Protein AF-A0A2G6LCA1-F1 (afdb_monomer_lite)

pLDDT: mean 88.38, std 15.39, range [52.06, 98.62]

Structure (mmCIF, N/CA/C/O backbone):
data_AF-A0A2G6LCA1-F1
#
_entry.id   AF-A0A2G6LCA1-F1
#
loop_
_atom_site.group_PDB
_atom_site.id
_atom_site.type_symbol
_atom_site.label_atom_id
_atom_site.label_alt_id
_atom_site.label_comp_id
_atom_site.label_asym_id
_atom_site.label_entity_id
_atom_site.label_seq_id
_atom_site.pdbx_PDB_ins_code
_atom_site.Cartn_x
_atom_site.Cartn_y
_atom_site.Cartn_z
_atom_site.occupancy
_atom_site.B_iso_or_equiv
_atom_site.auth_seq_id
_atom_site.auth_comp_id
_atom_site.auth_asym_id
_atom_site.auth_atom_id
_atom_site.pdbx_PDB_model_num
ATOM 1 N N . MET A 1 1 ? -17.491 -17.253 51.848 1.00 54.12 1 MET A N 1
ATOM 2 C CA . MET A 1 1 ? -17.174 -18.120 50.691 1.00 54.12 1 MET A CA 1
ATOM 3 C C . MET A 1 1 ? -18.172 -17.846 49.578 1.00 54.12 1 MET A C 1
ATOM 5 O O . MET A 1 1 ? -19.270 -18.374 49.639 1.00 54.12 1 MET A O 1
ATOM 9 N N . LYS A 1 2 ? -17.838 -16.956 48.644 1.00 52.06 2 LYS A N 1
ATOM 10 C CA . LYS A 1 2 ? -18.446 -16.803 47.308 1.00 52.06 2 LYS A CA 1
ATOM 11 C C . LYS A 1 2 ? -17.672 -15.664 46.644 1.00 52.06 2 LYS A C 1
ATOM 13 O O . LYS A 1 2 ? -18.181 -14.570 46.441 1.00 52.06 2 LYS A O 1
ATOM 18 N N . TYR A 1 3 ? -16.378 -15.907 46.421 1.00 57.78 3 TYR A N 1
ATOM 19 C CA . TYR A 1 3 ? -15.627 -15.117 45.457 1.00 57.78 3 TYR A CA 1
ATOM 20 C C . TYR A 1 3 ? -16.277 -15.430 44.120 1.00 57.78 3 TYR A C 1
ATOM 22 O O . TYR A 1 3 ? -16.061 -16.494 43.546 1.00 57.78 3 TYR A O 1
ATOM 30 N N . LEU A 1 4 ? -17.191 -14.554 43.714 1.00 56.88 4 LEU A N 1
ATOM 31 C CA . LEU A 1 4 ? -17.744 -14.546 42.379 1.00 56.88 4 LEU A CA 1
ATOM 32 C C . LEU A 1 4 ? -16.566 -14.160 41.483 1.00 56.88 4 LEU A C 1
ATOM 34 O O . LEU A 1 4 ? -16.265 -12.984 41.300 1.00 56.88 4 LEU A O 1
ATOM 38 N N . VAL A 1 5 ? -15.806 -15.170 41.062 1.00 56.75 5 VAL A N 1
ATOM 39 C CA . VAL A 1 5 ? -14.727 -15.032 40.093 1.00 56.75 5 VAL A CA 1
ATOM 40 C C . VAL A 1 5 ? -15.404 -14.553 38.818 1.00 56.75 5 VAL A C 1
ATOM 42 O O . VAL A 1 5 ? -16.008 -15.338 38.090 1.00 56.75 5 VAL A O 1
ATOM 45 N N . ILE A 1 6 ? -15.380 -13.238 38.599 1.00 60.16 6 ILE A N 1
ATOM 46 C CA . ILE A 1 6 ? -15.745 -12.625 37.330 1.00 60.16 6 ILE A CA 1
ATOM 47 C C . I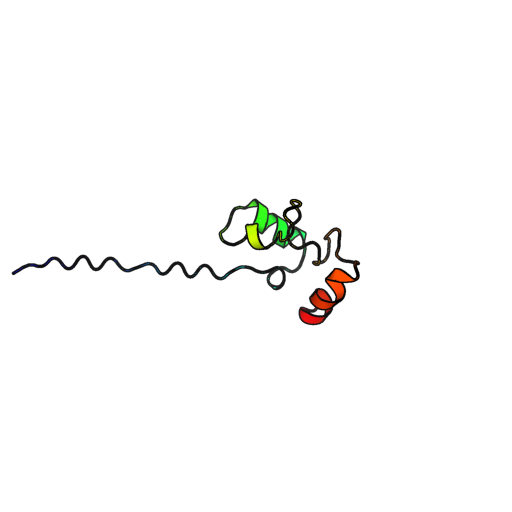LE A 1 6 ? -14.676 -13.100 36.348 1.00 60.16 6 ILE A C 1
ATOM 49 O O . ILE A 1 6 ? -13.601 -12.521 36.219 1.00 60.16 6 ILE A O 1
ATOM 53 N N . LEU A 1 7 ? -14.958 -14.236 35.715 1.00 60.41 7 LEU A N 1
ATOM 54 C CA . LEU A 1 7 ? -14.214 -14.787 34.599 1.00 60.41 7 LEU A CA 1
ATOM 55 C C . LEU A 1 7 ? -14.528 -13.917 33.374 1.00 60.41 7 LEU A C 1
ATOM 57 O O . LEU A 1 7 ? -15.233 -14.331 32.460 1.00 60.41 7 LEU A O 1
ATOM 61 N N . THR A 1 8 ? -14.068 -12.664 33.382 1.00 62.41 8 THR A N 1
ATOM 62 C CA . THR A 1 8 ? -14.056 -11.823 32.185 1.00 62.41 8 THR A CA 1
ATOM 63 C C . THR A 1 8 ? -13.039 -12.423 31.238 1.00 62.41 8 THR A C 1
ATOM 65 O O . THR A 1 8 ? -11.838 -12.183 31.348 1.00 62.41 8 THR A O 1
ATOM 68 N N . THR A 1 9 ? -13.529 -13.262 30.334 1.00 58.59 9 THR A N 1
ATOM 69 C CA . THR A 1 9 ? -12.801 -13.731 29.165 1.00 58.59 9 THR A CA 1
ATOM 70 C C . THR A 1 9 ? -12.230 -12.515 28.442 1.00 58.59 9 THR A C 1
ATOM 72 O O . THR A 1 9 ? -12.979 -11.744 27.838 1.00 58.59 9 THR A O 1
ATOM 75 N N . LEU A 1 10 ? -10.911 -12.320 28.524 1.00 61.66 10 LEU A N 1
ATOM 76 C CA . LEU A 1 10 ? -10.201 -11.423 27.626 1.00 61.66 10 LEU A CA 1
ATOM 77 C C . LEU A 1 10 ? -10.466 -11.917 26.202 1.00 61.66 10 LEU A C 1
ATOM 79 O O . LEU A 1 10 ? -9.893 -12.913 25.764 1.00 61.66 10 LEU A O 1
ATOM 83 N N . LEU A 1 11 ? -11.344 -11.222 25.480 1.00 61.62 11 LEU A N 1
ATOM 84 C CA . LEU A 1 11 ? -11.400 -11.310 24.030 1.00 61.62 11 LEU A CA 1
ATOM 85 C C . LEU A 1 11 ? -10.083 -10.726 23.519 1.00 61.62 11 LEU A C 1
ATOM 87 O O . LEU A 1 11 ? -9.937 -9.512 23.360 1.00 61.62 11 LEU A O 1
ATOM 91 N N . LEU A 1 12 ? -9.094 -11.598 23.328 1.00 60.12 12 LEU A N 1
ATOM 92 C CA . LEU A 1 12 ? -7.878 -11.288 22.596 1.00 60.12 12 LEU A CA 1
ATOM 93 C C . LEU A 1 12 ? -8.304 -10.952 21.164 1.00 60.12 12 LEU A C 1
ATOM 95 O O . LEU A 1 12 ? -8.430 -11.828 20.314 1.00 60.12 12 LEU A O 1
ATOM 99 N N . ASN A 1 13 ? -8.580 -9.674 20.907 1.00 59.31 13 ASN A N 1
ATOM 100 C CA . ASN A 1 13 ? -8.782 -9.148 19.566 1.00 59.31 13 ASN A CA 1
ATOM 101 C C . ASN A 1 13 ? -7.423 -9.166 18.859 1.00 59.31 13 ASN A C 1
ATOM 103 O O . ASN A 1 13 ? -6.756 -8.139 18.730 1.00 59.31 13 ASN A O 1
ATOM 107 N N . THR A 1 14 ? -6.979 -10.350 18.434 1.00 56.31 14 THR A N 1
ATOM 108 C CA . THR A 1 14 ? -5.829 -10.510 17.547 1.00 56.31 14 THR A CA 1
ATOM 109 C C . THR A 1 14 ? -6.246 -9.993 16.176 1.00 56.31 14 THR A C 1
ATOM 111 O O . THR A 1 14 ? -6.588 -10.759 15.277 1.00 56.31 14 THR A O 1
ATOM 114 N N . THR A 1 15 ? -6.304 -8.669 16.030 1.00 62.81 15 THR A N 1
ATOM 115 C CA . THR A 1 15 ? -6.475 -8.042 14.723 1.00 62.81 15 THR A CA 1
ATOM 116 C C . THR A 1 15 ? -5.234 -8.398 13.915 1.00 62.81 15 THR A C 1
ATOM 118 O O . THR A 1 15 ? -4.142 -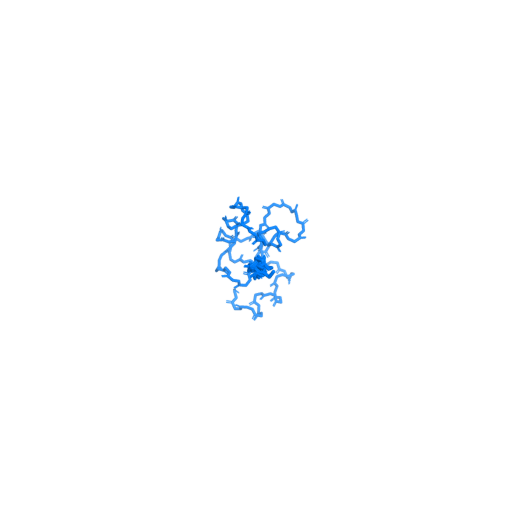7.877 14.138 1.00 62.81 15 THR A O 1
ATOM 121 N N . TYR A 1 16 ? -5.366 -9.387 13.031 1.00 70.19 16 TYR A N 1
ATOM 122 C CA . TYR A 1 16 ? -4.321 -9.687 12.067 1.00 70.19 16 TYR A CA 1
ATOM 123 C C . TYR A 1 16 ? -4.085 -8.415 11.255 1.00 70.19 16 TYR A C 1
ATOM 125 O O . TYR A 1 16 ? -5.021 -7.845 10.695 1.00 70.19 16 TYR A O 1
ATOM 133 N N . ALA A 1 17 ? -2.844 -7.930 11.250 1.00 82.62 17 ALA A N 1
ATOM 134 C CA . ALA A 1 17 ? -2.494 -6.745 10.485 1.00 82.62 17 ALA A CA 1
ATOM 135 C C . ALA A 1 17 ? -2.666 -7.060 8.995 1.00 82.62 17 ALA A C 1
ATOM 137 O O . ALA A 1 17 ? -1.869 -7.819 8.440 1.00 82.62 17 ALA A O 1
ATOM 138 N N . VAL A 1 18 ? -3.703 -6.482 8.388 1.00 93.06 18 VAL A N 1
ATOM 139 C CA . VAL A 1 18 ? -3.973 -6.578 6.952 1.00 93.06 18 VAL A CA 1
ATOM 140 C C . VAL A 1 18 ? -2.827 -5.929 6.165 1.00 93.06 18 VAL A C 1
ATOM 142 O O . VAL A 1 18 ? -2.209 -4.962 6.626 1.00 93.06 18 VAL A O 1
ATOM 145 N N . LYS A 1 19 ? -2.495 -6.488 5.003 1.00 95.81 19 LYS A N 1
ATOM 146 C CA . LYS A 1 19 ? -1.369 -6.070 4.158 1.00 95.81 19 LYS A CA 1
ATOM 147 C C . LYS A 1 19 ? -1.815 -5.959 2.708 1.00 95.81 19 LYS A C 1
ATOM 149 O O . LYS A 1 19 ? -2.689 -6.690 2.264 1.00 95.81 19 LYS A O 1
ATOM 154 N N . CYS A 1 20 ? -1.104 -5.156 1.919 1.00 97.31 20 CYS A N 1
ATOM 155 C CA . CYS A 1 20 ? -1.359 -5.048 0.479 1.00 97.31 20 CYS A CA 1
ATOM 156 C C . CYS A 1 20 ? -1.295 -6.391 -0.266 1.00 97.31 20 CYS A C 1
ATOM 158 O O . CYS A 1 20 ? -1.969 -6.575 -1.269 1.00 97.31 20 CYS A O 1
ATOM 160 N N . ALA A 1 21 ? -0.516 -7.361 0.225 1.00 96.69 21 ALA A N 1
ATOM 161 C CA . ALA A 1 21 ? -0.449 -8.692 -0.378 1.00 96.69 21 ALA A CA 1
ATOM 162 C C . ALA A 1 21 ? -1.787 -9.461 -0.326 1.00 96.69 21 ALA A C 1
ATOM 164 O O . ALA A 1 21 ? -2.005 -10.328 -1.177 1.00 96.69 21 ALA A O 1
ATOM 165 N N . ASP A 1 22 ? -2.666 -9.115 0.621 1.00 96.81 22 ASP A N 1
ATOM 166 C CA . ASP A 1 22 ? -3.954 -9.776 0.858 1.00 96.81 22 ASP A CA 1
ATOM 167 C C . ASP A 1 22 ? -5.013 -9.414 -0.203 1.00 96.81 22 ASP A C 1
ATOM 169 O O . ASP A 1 22 ? -6.013 -10.116 -0.333 1.00 96.81 22 ASP A O 1
ATOM 173 N N . PHE A 1 23 ? -4.786 -8.359 -0.995 1.00 97.56 23 PHE A N 1
ATOM 174 C CA . PHE A 1 23 ? -5.721 -7.845 -2.005 1.00 97.56 23 PHE A CA 1
ATOM 175 C C . PHE A 1 23 ? -5.224 -8.117 -3.422 1.00 97.56 23 PHE A C 1
ATOM 177 O O . PHE A 1 23 ? -4.015 -8.168 -3.664 1.00 97.56 23 PHE A O 1
ATOM 184 N N . LYS A 1 24 ? -6.129 -8.312 -4.385 1.00 97.94 24 LYS A N 1
ATOM 185 C CA . LYS A 1 24 ? -5.754 -8.544 -5.789 1.00 97.94 24 LYS A CA 1
ATOM 186 C C . LYS A 1 24 ? -5.501 -7.241 -6.532 1.00 97.94 24 LYS A C 1
ATOM 188 O O . LYS A 1 24 ? -4.576 -7.201 -7.337 1.00 97.94 24 LYS A O 1
ATOM 193 N N . THR A 1 25 ? -6.287 -6.208 -6.252 1.00 98.50 25 THR A N 1
ATOM 194 C CA . THR A 1 25 ? -6.212 -4.903 -6.919 1.00 98.50 25 THR A CA 1
ATOM 195 C C . THR A 1 25 ? -6.105 -3.771 -5.908 1.00 98.50 25 THR A C 1
ATOM 197 O O . THR A 1 25 ? -6.445 -3.935 -4.733 1.00 98.50 25 THR A O 1
ATOM 200 N N . GLN A 1 26 ? -5.639 -2.615 -6.377 1.00 98.50 26 GLN A N 1
ATOM 201 C CA . GLN A 1 26 ? -5.616 -1.391 -5.583 1.00 98.50 26 GLN A CA 1
ATOM 202 C C . GLN A 1 26 ? -7.039 -1.014 -5.132 1.00 98.50 26 GLN A C 1
ATOM 204 O O . GLN A 1 26 ? -7.250 -0.754 -3.954 1.00 98.50 26 GLN A O 1
ATOM 209 N N . GLU A 1 27 ? -8.038 -1.128 -6.015 1.00 98.62 27 GLU A N 1
ATOM 210 C CA . GLU A 1 27 ? -9.443 -0.816 -5.710 1.00 98.62 27 GLU A CA 1
ATOM 211 C C . GLU A 1 27 ? -10.002 -1.636 -4.527 1.00 98.62 27 GLU A C 1
ATOM 213 O O . GLU A 1 27 ? -10.714 -1.111 -3.669 1.00 98.62 27 GLU A O 1
ATOM 218 N N . GLU A 1 28 ? -9.681 -2.933 -4.449 1.00 98.50 28 GLU A N 1
ATOM 219 C CA . GLU A 1 28 ? -10.085 -3.783 -3.321 1.00 98.50 28 GLU A CA 1
ATOM 220 C C . GLU A 1 28 ? -9.450 -3.313 -2.002 1.00 98.50 28 GLU A C 1
ATOM 222 O O . GLU A 1 28 ? -10.123 -3.267 -0.967 1.00 98.50 28 GLU A O 1
ATOM 227 N N . ALA A 1 29 ? -8.165 -2.946 -2.043 1.00 98.25 29 ALA A N 1
ATOM 228 C CA . ALA A 1 29 ? -7.447 -2.417 -0.889 1.00 98.25 29 ALA A CA 1
ATOM 229 C C . ALA A 1 29 ? -7.993 -1.044 -0.464 1.00 98.25 29 ALA A C 1
ATOM 231 O O . ALA A 1 29 ? -8.186 -0.806 0.731 1.00 98.25 29 ALA A O 1
ATOM 232 N N . GLN A 1 30 ? -8.320 -0.181 -1.428 1.00 98.62 30 GLN A N 1
ATOM 233 C CA . GLN A 1 30 ? -8.895 1.141 -1.200 1.00 98.62 30 GLN A CA 1
ATOM 234 C C . GLN A 1 30 ? -10.245 1.048 -0.487 1.00 98.62 30 GLN A C 1
ATOM 236 O O . GLN A 1 30 ? -10.447 1.685 0.543 1.00 98.62 30 GLN A O 1
ATOM 241 N N . LYS A 1 31 ? -11.139 0.159 -0.939 1.00 98.44 31 LYS A N 1
ATOM 242 C CA . LYS A 1 31 ? -12.423 -0.085 -0.257 1.00 98.44 31 LYS A CA 1
ATOM 243 C C . LYS A 1 31 ? -12.225 -0.525 1.192 1.00 98.44 31 LYS A C 1
ATOM 245 O O . LYS A 1 31 ? -12.992 -0.135 2.073 1.00 98.44 31 LYS A O 1
ATOM 250 N N . TYR A 1 32 ? -11.204 -1.341 1.468 1.00 97.56 32 TYR A N 1
ATOM 251 C CA . TYR A 1 32 ? -10.884 -1.730 2.841 1.00 97.56 32 TYR A CA 1
ATOM 252 C C . TYR A 1 32 ? -10.391 -0.535 3.665 1.00 97.56 32 TYR A C 1
ATOM 254 O O . TYR A 1 32 ? -10.863 -0.339 4.787 1.00 97.56 32 TYR A O 1
ATOM 262 N N . TYR A 1 33 ? -9.474 0.262 3.116 1.00 97.50 33 TYR A N 1
ATOM 263 C CA . TYR A 1 33 ? -8.962 1.484 3.737 1.00 97.50 33 TYR A CA 1
ATOM 264 C C . TYR A 1 33 ? -10.095 2.457 4.099 1.00 97.50 33 TYR A C 1
ATOM 266 O O . TYR A 1 33 ? -10.223 2.849 5.262 1.00 97.50 33 TYR A O 1
ATOM 274 N N . GLU A 1 34 ? -10.985 2.738 3.150 1.00 97.75 34 GLU A N 1
ATOM 275 C CA . GLU A 1 34 ? -12.126 3.647 3.310 1.00 97.75 34 GLU A CA 1
ATOM 276 C C . GLU A 1 34 ? -13.197 3.112 4.267 1.00 97.75 34 GLU A C 1
ATOM 278 O O . GLU A 1 34 ? -13.866 3.884 4.951 1.00 97.75 34 GLU A O 1
ATOM 283 N N . SER A 1 35 ? -13.332 1.786 4.390 1.00 96.31 35 SER A N 1
ATOM 284 C CA . SER A 1 35 ? -14.289 1.171 5.321 1.00 96.31 35 SER A CA 1
ATOM 285 C C . SER A 1 35 ? -13.961 1.401 6.803 1.00 96.31 35 SER A C 1
ATOM 287 O O . SER A 1 35 ? -14.760 1.045 7.670 1.00 96.31 35 SER A O 1
ATOM 289 N N . GLY A 1 36 ? -12.775 1.935 7.121 1.00 92.12 36 GLY A N 1
ATOM 290 C CA . GLY A 1 36 ? -12.348 2.198 8.497 1.00 92.12 36 GLY A CA 1
ATOM 291 C C . GLY A 1 36 ? -12.091 0.936 9.329 1.00 92.12 36 GLY A C 1
ATOM 292 O O . GLY A 1 36 ? -11.946 1.021 10.551 1.00 92.12 36 GLY A O 1
ATOM 293 N N . LYS A 1 37 ? -12.024 -0.243 8.694 1.00 90.56 37 LYS A N 1
ATOM 294 C CA . LYS A 1 37 ? -11.748 -1.513 9.376 1.00 90.56 37 LYS A CA 1
ATOM 295 C C . LYS A 1 37 ? -10.355 -1.508 10.031 1.00 90.56 37 LYS A C 1
ATOM 297 O O . LYS A 1 37 ? -9.424 -0.882 9.511 1.00 90.56 37 LYS A O 1
ATOM 302 N N . PRO A 1 38 ? -10.175 -2.218 11.165 1.00 90.38 38 PRO A N 1
ATOM 303 C CA . PRO A 1 38 ? -8.889 -2.294 11.850 1.00 90.38 38 PRO A CA 1
ATOM 304 C C . PRO A 1 38 ? -7.749 -2.692 10.909 1.00 90.38 38 PRO A C 1
ATOM 306 O O . PRO A 1 38 ? -7.855 -3.655 10.161 1.00 90.38 38 PRO A O 1
ATOM 309 N N . GLY A 1 39 ? -6.643 -1.950 10.951 1.00 89.31 39 GLY A N 1
ATOM 310 C CA . GLY A 1 39 ? -5.489 -2.194 10.082 1.00 89.31 39 GLY A CA 1
ATOM 311 C C . GLY A 1 39 ? -5.550 -1.511 8.712 1.00 89.31 39 GLY A C 1
ATOM 312 O O . GLY A 1 39 ? -4.506 -1.421 8.076 1.00 89.31 39 GLY A O 1
ATOM 313 N N . GLY A 1 40 ? -6.692 -0.944 8.298 1.00 93.75 40 GLY A N 1
ATOM 314 C CA . GLY A 1 40 ? -6.834 -0.277 6.997 1.00 93.75 40 GLY A CA 1
ATOM 315 C C 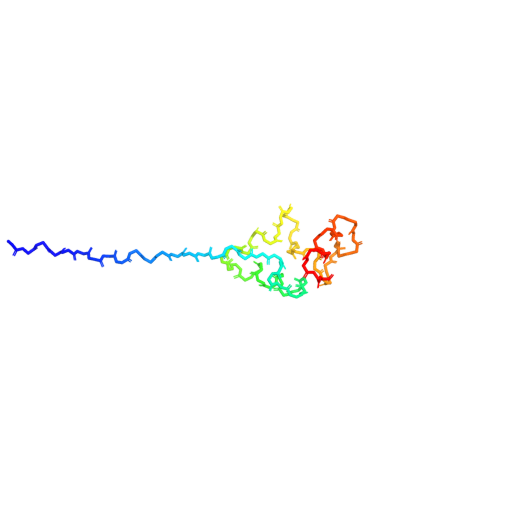. GLY A 1 40 ? -5.839 0.866 6.798 1.00 93.75 40 GLY A C 1
ATOM 316 O O . GLY A 1 40 ? -5.147 0.905 5.791 1.00 93.75 40 GLY A O 1
ATOM 317 N N . LYS A 1 41 ? -5.637 1.712 7.817 1.00 92.50 41 LYS A N 1
ATOM 318 C CA . LYS A 1 41 ? -4.654 2.817 7.788 1.00 92.50 41 LYS A CA 1
ATOM 319 C C . LYS A 1 41 ? -3.197 2.390 7.565 1.00 92.50 41 LYS A C 1
ATOM 321 O O . LYS A 1 41 ? -2.345 3.246 7.404 1.00 92.50 41 LYS A O 1
ATOM 326 N N . ARG A 1 42 ? -2.875 1.094 7.643 1.00 93.56 42 ARG A N 1
ATOM 327 C CA . ARG A 1 42 ? -1.526 0.576 7.355 1.00 93.56 42 ARG A CA 1
ATOM 328 C C . ARG A 1 42 ? -1.327 0.235 5.877 1.00 93.56 42 ARG A C 1
ATOM 330 O O . ARG A 1 42 ? -0.210 -0.114 5.505 1.00 93.56 42 ARG A O 1
ATOM 337 N N . LEU A 1 43 ? -2.402 0.243 5.091 1.00 97.00 43 LEU A N 1
ATOM 338 C CA . LEU A 1 43 ? -2.381 -0.015 3.653 1.00 97.00 43 LEU A CA 1
ATOM 339 C C . LEU A 1 43 ? -1.921 1.209 2.854 1.00 97.00 43 LEU A C 1
ATOM 341 O O . LEU A 1 43 ? -1.351 1.043 1.783 1.00 97.00 43 LEU A O 1
ATOM 345 N N . ASP A 1 44 ? -2.131 2.398 3.411 1.00 97.19 44 ASP A N 1
ATOM 346 C CA . ASP A 1 44 ? -1.638 3.686 2.927 1.00 97.19 44 ASP A CA 1
ATOM 347 C C . ASP A 1 44 ? -0.441 4.096 3.811 1.00 97.19 44 ASP A C 1
ATOM 349 O O . ASP A 1 44 ? -0.598 4.490 4.972 1.00 97.19 44 ASP A O 1
ATOM 353 N N . GLY A 1 45 ? 0.774 3.819 3.330 1.00 93.38 45 GLY A N 1
ATOM 354 C CA . GLY A 1 45 ? 1.997 3.893 4.137 1.00 93.38 45 GLY A CA 1
ATOM 355 C C . GLY A 1 45 ? 2.599 5.294 4.216 1.00 93.38 45 GLY A C 1
ATOM 356 O O . GLY A 1 45 ? 3.158 5.677 5.248 1.00 93.38 45 GLY A O 1
ATOM 357 N N . ASP A 1 46 ? 2.483 6.037 3.128 1.00 94.69 46 ASP A N 1
ATOM 358 C CA . ASP A 1 46 ? 2.949 7.402 2.915 1.00 94.69 46 ASP A CA 1
ATOM 359 C C . ASP A 1 46 ? 1.866 8.454 3.195 1.00 94.69 46 ASP A C 1
ATOM 361 O O . ASP A 1 46 ? 2.211 9.609 3.453 1.00 94.69 46 ASP A O 1
ATOM 365 N N . LYS A 1 47 ? 0.607 8.022 3.352 1.00 96.25 47 LYS A N 1
ATOM 366 C CA . LYS A 1 47 ? -0.537 8.812 3.836 1.00 96.25 47 LYS A CA 1
ATOM 367 C C . LYS A 1 47 ? -1.010 9.850 2.828 1.00 96.25 47 LYS A C 1
ATOM 369 O O . LYS A 1 47 ? -1.416 10.946 3.225 1.00 96.25 47 LYS A O 1
ATOM 374 N N . ASP A 1 48 ? -0.941 9.514 1.550 1.00 97.19 48 ASP A N 1
ATOM 375 C CA . ASP A 1 48 ? -1.421 10.360 0.461 1.00 97.19 48 ASP A CA 1
ATOM 376 C C . ASP A 1 48 ? -2.923 10.152 0.167 1.00 97.19 48 ASP A C 1
ATOM 378 O O . ASP A 1 48 ? -3.545 10.965 -0.520 1.00 97.19 48 ASP A O 1
ATOM 382 N N . GLY A 1 49 ? -3.532 9.126 0.773 1.00 97.75 49 GLY A N 1
ATOM 383 C CA . GLY A 1 49 ? -4.933 8.755 0.604 1.00 97.75 49 GLY A CA 1
ATOM 384 C C . GLY A 1 49 ? -5.168 7.586 -0.356 1.00 97.75 49 GLY A C 1
ATOM 385 O O . GLY A 1 49 ? -6.315 7.131 -0.453 1.00 97.75 49 GLY A O 1
ATOM 386 N N . GLU A 1 50 ? -4.130 7.073 -1.019 1.00 98.38 50 GLU A N 1
ATOM 387 C CA . GLU A 1 50 ? -4.191 5.932 -1.926 1.00 98.38 50 GLU A CA 1
ATOM 388 C C . GLU A 1 50 ? -3.591 4.674 -1.278 1.00 98.38 50 GLU A C 1
ATOM 390 O O . GLU A 1 50 ? -2.386 4.461 -1.166 1.00 98.38 50 GLU A O 1
ATOM 395 N N . ALA A 1 51 ? -4.452 3.747 -0.869 1.00 98.31 51 ALA A N 1
ATOM 396 C CA . ALA A 1 51 ? -4.004 2.500 -0.273 1.00 98.31 51 ALA A CA 1
ATOM 397 C C . ALA A 1 51 ? -3.363 1.579 -1.319 1.00 98.31 51 ALA A C 1
ATOM 399 O O . ALA A 1 51 ? -3.972 1.268 -2.339 1.00 98.31 51 ALA A O 1
ATOM 400 N N . CYS A 1 52 ? -2.193 1.022 -1.001 1.00 98.31 52 CYS A N 1
ATOM 401 C CA . CYS A 1 52 ? -1.546 -0.034 -1.780 1.00 98.31 52 CYS A CA 1
ATOM 402 C C . CYS A 1 52 ? -1.339 0.280 -3.275 1.00 98.31 52 CYS A C 1
ATOM 404 O O . CYS A 1 52 ? -1.537 -0.599 -4.116 1.00 98.31 52 CYS A O 1
ATOM 406 N N . GLU A 1 53 ? -0.859 1.481 -3.589 1.00 98.19 53 GLU A N 1
ATOM 407 C CA . GLU A 1 53 ? -0.467 1.983 -4.921 1.00 98.19 53 GLU A CA 1
ATOM 408 C C . GLU A 1 53 ? 0.317 0.987 -5.816 1.00 98.19 53 GLU A C 1
ATOM 410 O O . GLU A 1 53 ? 0.234 1.019 -7.042 1.00 98.19 53 GLU A O 1
ATOM 415 N N . CYS A 1 54 ? 1.060 0.045 -5.220 1.00 98.00 54 CYS A N 1
ATOM 416 C CA . CYS A 1 54 ? 1.827 -0.981 -5.931 1.00 98.00 54 CYS A CA 1
ATOM 417 C C . CYS A 1 54 ? 1.000 -2.180 -6.431 1.00 98.00 54 CYS A C 1
ATOM 419 O O . CYS A 1 54 ? 1.572 -3.104 -7.024 1.00 98.00 54 CYS A O 1
ATOM 421 N N . LEU A 1 55 ? -0.299 -2.240 -6.136 1.00 98.38 55 LEU A N 1
ATOM 422 C CA . LEU A 1 55 ? -1.209 -3.259 -6.661 1.00 98.38 55 LEU A CA 1
ATOM 423 C C . LEU A 1 55 ? -1.714 -2.880 -8.062 1.00 98.38 55 LEU A C 1
ATOM 425 O O . LEU A 1 55 ? -1.733 -1.701 -8.409 1.00 98.38 55 LEU A O 1
ATOM 429 N N . PRO A 1 56 ? -2.161 -3.857 -8.873 1.00 98.19 56 PRO A N 1
ATOM 430 C CA . PRO A 1 56 ? -2.792 -3.578 -10.157 1.00 98.19 56 PRO A CA 1
ATOM 431 C C . PRO A 1 56 ? -3.906 -2.530 -10.030 1.00 98.19 56 PRO A C 1
ATOM 433 O O . PR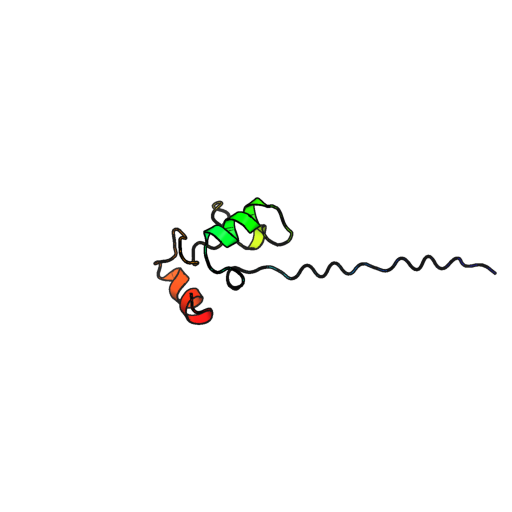O A 1 56 ? -4.805 -2.676 -9.197 1.00 98.19 56 PRO A O 1
ATOM 436 N N . GLY A 1 57 ? -3.830 -1.492 -10.867 1.00 97.69 57 GLY A N 1
ATOM 437 C CA . GLY A 1 57 ? -4.757 -0.355 -10.881 1.00 97.69 57 GLY A CA 1
ATOM 438 C C . GLY A 1 57 ? -4.319 0.858 -10.055 1.00 97.69 57 GLY A C 1
ATOM 439 O O . GLY A 1 57 ? -4.931 1.907 -10.212 1.00 97.69 57 GLY A O 1
ATOM 440 N N . GLY A 1 58 ? -3.276 0.739 -9.228 1.00 97.94 58 GLY A N 1
ATOM 441 C CA . GLY A 1 58 ? -2.745 1.860 -8.452 1.00 97.94 58 GLY A CA 1
ATOM 442 C C . GLY A 1 58 ? -1.829 2.784 -9.249 1.00 97.94 58 GLY A C 1
ATOM 443 O O . GLY A 1 58 ? -1.227 2.374 -10.250 1.00 97.94 58 GLY A O 1
ATOM 444 N N . SER A 1 59 ? -1.709 4.025 -8.787 1.00 98.25 59 SER A N 1
ATOM 445 C CA . SER A 1 59 ? -0.940 5.098 -9.431 1.00 98.25 59 SER A CA 1
ATOM 446 C C . SER A 1 59 ? 0.543 4.754 -9.614 1.00 98.25 59 SER A C 1
ATOM 448 O O . SER A 1 59 ? 1.110 5.039 -10.670 1.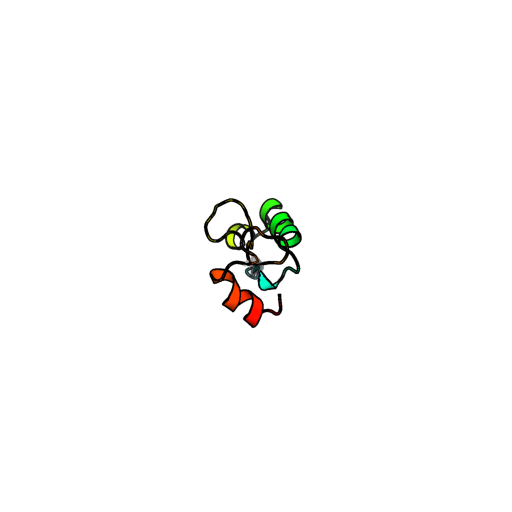00 98.25 59 SER A O 1
ATOM 450 N N . HIS A 1 60 ? 1.146 4.044 -8.657 1.00 97.19 60 HIS A N 1
ATOM 451 C CA . HIS A 1 60 ? 2.554 3.633 -8.695 1.00 97.19 60 HIS A CA 1
ATOM 452 C C . HIS A 1 60 ? 2.781 2.188 -9.177 1.00 97.19 60 HIS A C 1
ATOM 454 O O . HIS A 1 60 ? 3.904 1.678 -9.120 1.00 97.19 60 HIS A O 1
ATOM 460 N N . TYR A 1 61 ? 1.766 1.497 -9.711 1.00 97.06 61 TYR A N 1
ATOM 461 C CA . TYR A 1 61 ? 1.873 0.078 -10.086 1.00 97.06 61 TYR A CA 1
ATOM 462 C C . TYR A 1 61 ? 3.071 -0.232 -11.008 1.00 97.06 61 TYR A C 1
ATOM 464 O O . TYR A 1 61 ? 3.758 -1.252 -10.854 1.00 97.06 61 TYR A O 1
ATOM 472 N N . HIS A 1 62 ? 3.364 0.661 -11.956 1.00 96.50 62 HIS A N 1
ATOM 473 C CA . HIS A 1 62 ? 4.458 0.490 -12.913 1.00 96.50 62 HIS A CA 1
ATOM 474 C C . HIS A 1 62 ? 5.816 0.985 -12.415 1.00 96.50 62 HIS A C 1
ATOM 476 O O . HIS A 1 62 ? 6.837 0.655 -13.031 1.00 96.50 62 HIS A O 1
ATOM 482 N N . ASP A 1 63 ? 5.860 1.659 -11.273 1.00 97.69 63 ASP A N 1
ATOM 483 C CA . ASP A 1 63 ? 7.078 2.259 -10.772 1.00 97.69 63 ASP A CA 1
ATOM 484 C C . ASP A 1 63 ? 8.095 1.210 -10.328 1.00 97.69 63 ASP A C 1
ATOM 486 O O . ASP A 1 63 ? 7.800 0.073 -9.921 1.00 97.69 63 ASP A O 1
ATOM 490 N N . SER A 1 64 ? 9.359 1.612 -10.426 1.00 97.38 64 SER A N 1
ATOM 491 C CA . SER A 1 64 ? 10.493 0.772 -10.056 1.00 97.38 64 SER A CA 1
ATOM 492 C C . SER A 1 64 ? 10.501 0.454 -8.557 1.00 97.38 64 SER A C 1
ATOM 494 O O . SER A 1 64 ? 10.908 -0.651 -8.182 1.00 97.38 64 SER A O 1
ATOM 496 N N . VAL A 1 65 ? 9.971 1.352 -7.717 1.00 95.56 65 VAL A N 1
ATOM 497 C CA . VAL A 1 65 ? 9.814 1.148 -6.267 1.00 95.56 65 VAL A CA 1
ATOM 498 C C . VAL A 1 65 ? 8.943 -0.079 -5.962 1.00 95.56 65 VAL A C 1
ATOM 500 O O . VAL A 1 65 ? 9.291 -0.906 -5.115 1.00 95.56 65 VAL A O 1
ATOM 503 N N . CYS A 1 66 ? 7.901 -0.309 -6.765 1.00 97.00 66 CYS A N 1
ATOM 504 C CA . CYS A 1 66 ? 6.983 -1.436 -6.624 1.00 97.00 66 CYS A CA 1
ATOM 505 C C . CYS A 1 66 ? 7.526 -2.757 -7.196 1.00 97.00 66 CYS A C 1
ATOM 507 O O . CYS A 1 66 ? 6.938 -3.822 -6.982 1.00 97.00 66 CYS A O 1
ATOM 509 N N . LYS A 1 67 ? 8.666 -2.752 -7.903 1.00 97.12 67 LYS A N 1
ATOM 510 C CA . LYS A 1 67 ? 9.219 -3.948 -8.573 1.00 97.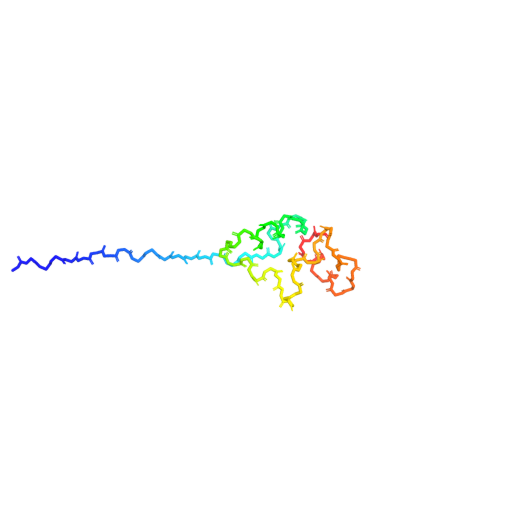12 67 LYS A CA 1
ATOM 511 C C . LYS A 1 67 ? 9.493 -5.096 -7.602 1.00 97.12 67 LYS A C 1
ATOM 513 O O . LYS A 1 67 ? 9.210 -6.255 -7.907 1.00 97.12 67 LYS A O 1
ATOM 518 N N . ARG A 1 68 ? 10.045 -4.791 -6.420 1.00 97.56 68 ARG A N 1
ATOM 519 C CA . ARG A 1 68 ? 10.333 -5.810 -5.396 1.00 97.56 68 ARG A CA 1
ATOM 520 C C . ARG A 1 68 ? 9.043 -6.410 -4.835 1.00 97.56 68 ARG A C 1
ATOM 522 O O . ARG A 1 68 ? 8.988 -7.620 -4.636 1.00 97.56 68 ARG A O 1
ATOM 529 N N . PHE A 1 69 ? 8.031 -5.578 -4.599 1.00 96.50 69 PHE A N 1
ATOM 530 C CA . PHE A 1 69 ? 6.724 -6.009 -4.110 1.00 96.50 69 PHE A CA 1
ATOM 531 C C . PHE A 1 69 ? 6.038 -6.946 -5.114 1.00 96.50 69 PHE A C 1
ATOM 533 O O . PHE A 1 69 ? 5.734 -8.085 -4.759 1.00 96.50 69 PHE A O 1
ATOM 540 N N . ARG A 1 70 ? 5.903 -6.519 -6.378 1.00 95.75 70 ARG A N 1
ATOM 541 C CA . ARG A 1 70 ? 5.278 -7.308 -7.455 1.00 95.75 70 ARG A CA 1
ATOM 542 C C . ARG A 1 70 ? 5.953 -8.661 -7.650 1.00 95.75 70 ARG A C 1
ATOM 544 O O . ARG A 1 70 ? 5.292 -9.694 -7.629 1.00 95.75 70 ARG A O 1
ATOM 551 N N . LYS A 1 71 ? 7.292 -8.680 -7.696 1.00 97.44 71 LYS A N 1
ATOM 552 C CA . LYS A 1 71 ? 8.069 -9.927 -7.777 1.00 97.44 71 LYS A CA 1
ATOM 553 C C . LYS A 1 71 ? 7.833 -10.850 -6.578 1.00 97.44 71 LYS A C 1
ATOM 555 O O . LYS A 1 71 ? 7.773 -12.061 -6.751 1.00 97.44 71 LYS A O 1
ATOM 560 N N . LYS A 1 72 ? 7.752 -10.300 -5.363 1.00 97.69 72 LYS A N 1
ATOM 561 C CA . LYS A 1 72 ? 7.590 -11.091 -4.135 1.00 97.69 72 LYS A CA 1
ATOM 562 C C . LYS A 1 72 ? 6.199 -11.716 -4.020 1.00 97.69 72 LYS A C 1
ATOM 564 O O . LYS A 1 72 ? 6.097 -12.837 -3.535 1.00 97.69 72 LYS A O 1
ATOM 569 N N . TYR A 1 73 ? 5.156 -10.989 -4.415 1.00 96.25 73 TYR A N 1
ATOM 570 C CA . TYR A 1 73 ? 3.764 -11.389 -4.189 1.00 96.25 73 TYR A CA 1
ATOM 571 C C . TYR A 1 73 ? 3.018 -11.824 -5.457 1.00 96.25 73 TYR A C 1
ATOM 573 O O . TYR A 1 73 ? 1.830 -12.119 -5.370 1.00 96.25 73 TYR A O 1
ATOM 581 N N . GLY A 1 74 ? 3.693 -11.875 -6.610 1.00 95.25 74 GLY A N 1
ATOM 582 C CA . GLY A 1 74 ? 3.101 -12.317 -7.875 1.00 95.25 74 GLY A CA 1
ATOM 583 C C . GLY A 1 74 ? 1.947 -11.424 -8.326 1.00 95.25 74 GLY A C 1
ATOM 584 O O . GLY A 1 74 ? 0.886 -11.936 -8.675 1.00 95.25 74 GLY A O 1
ATOM 585 N N . LYS A 1 75 ? 2.142 -10.107 -8.232 1.00 91.56 75 LYS A N 1
ATOM 586 C CA . LYS A 1 75 ? 1.167 -9.087 -8.638 1.00 91.56 75 LYS A CA 1
ATOM 587 C C . LYS A 1 75 ? 1.523 -8.505 -9.995 1.00 91.56 75 LYS A C 1
ATOM 589 O O . LYS A 1 75 ? 2.742 -8.399 -10.275 1.00 91.56 75 LYS A O 1
#

Foldseek 3Di:
DCPVPPCPPPPPPPPPQDELLVDQAQVVLLVQLVVPPPNSVVQCPVPPSRGVLCHHPHPCVPPPVSVVVCVVRVD

Radius of gyration: 18.42 Å; chains: 1; bounding box: 29×28×64 Å

Secondary structure (DSSP, 8-state):
-------------------GGG-SSHHHHHHHHHTT-TTGGGS-SS-SS-TTTTSTTSTTTTSSTTHHHHHHHT-

Sequence (75 aa):
MKYLVILTTLLLNTTYAVKCADFKTQEEAQKYYESGKPGGKRLDGDKDGEACECLPGGSHYHDSVCKRFRKKYGK